Protein AF-A0A2K8ZBT8-F1 (afdb_monomer)

Secondary structure (DSSP, 8-state):
-PPPPTTTHHHHHHHHHHT--EE---HHHHHHHHTTT---EE-HHHHHHTT-

pLDDT: mean 87.44, std 9.77, range [46.62, 96.5]

Organism: NCBI:txid2057025

Sequence (52 aa):
MEKIDPNDIPYLALAIHLDAPLWTGDRQMMDGLKKVGYDHFISTSQLLEYGV

Solvent-accessible surface area (backbone atoms only — not comparable to full-atom values): 3270 Å² total; per-residue (Å²): 131,81,76,74,56,80,82,50,48,64,56,54,51,48,22,62,75,67,75,41,63,39,75,52,85,56,63,68,59,51,58,52,35,43,76,75,73,48,76,64,62,37,41,66,71,59,46,55,74,74,70,111

Structure (mmCIF, N/CA/C/O backbone):
data_AF-A0A2K8ZBT8-F1
#
_entry.id   AF-A0A2K8ZBT8-F1
#
loop_
_atom_site.group_PDB
_atom_site.id
_atom_site.type_symbol
_atom_site.label_atom_id
_atom_site.label_alt_id
_atom_site.label_comp_id
_atom_site.label_asym_id
_atom_site.label_entity_id
_atom_site.label_seq_id
_atom_site.pdbx_PDB_ins_code
_atom_site.Cartn_x
_atom_site.Cartn_y
_atom_site.Cartn_z
_atom_site.occupancy
_atom_site.B_iso_or_equiv
_atom_site.auth_seq_id
_atom_site.auth_comp_id
_atom_site.auth_asym_id
_atom_site.auth_atom_id
_atom_site.pdbx_PDB_model_num
ATOM 1 N N . MET A 1 1 ? 10.252 8.619 -12.571 1.00 46.62 1 MET A N 1
ATOM 2 C CA . MET A 1 1 ? 9.829 7.395 -11.864 1.00 46.62 1 M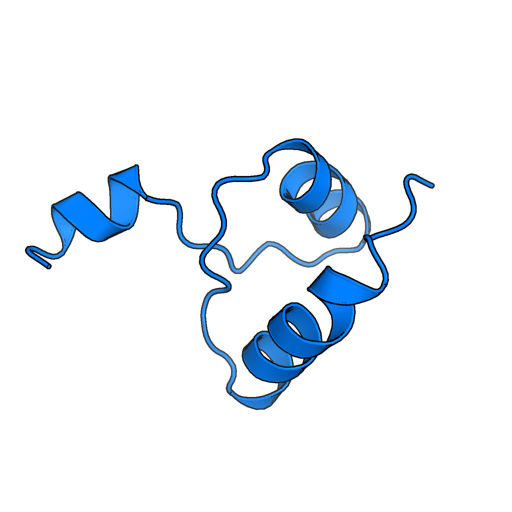ET A CA 1
ATOM 3 C C . MET A 1 1 ? 10.174 7.602 -10.408 1.00 46.62 1 MET A C 1
ATOM 5 O O . MET A 1 1 ? 11.354 7.602 -10.081 1.00 46.62 1 MET A O 1
ATOM 9 N N . GLU A 1 2 ? 9.182 7.896 -9.573 1.00 56.94 2 GLU A N 1
ATOM 10 C CA . GLU A 1 2 ? 9.380 7.819 -8.124 1.00 56.94 2 GLU A CA 1
ATOM 11 C C . GLU A 1 2 ? 9.615 6.346 -7.794 1.00 56.94 2 GLU A C 1
ATOM 13 O O . GLU A 1 2 ? 8.863 5.477 -8.236 1.00 56.94 2 GLU A O 1
ATOM 18 N N . LYS A 1 3 ? 10.745 6.056 -7.152 1.00 68.06 3 LYS A N 1
ATOM 19 C CA . LYS A 1 3 ? 11.069 4.700 -6.718 1.00 68.06 3 LYS A CA 1
ATOM 20 C C . LYS A 1 3 ? 10.197 4.392 -5.507 1.00 68.06 3 LYS A C 1
ATOM 22 O O . LYS A 1 3 ? 10.226 5.157 -4.5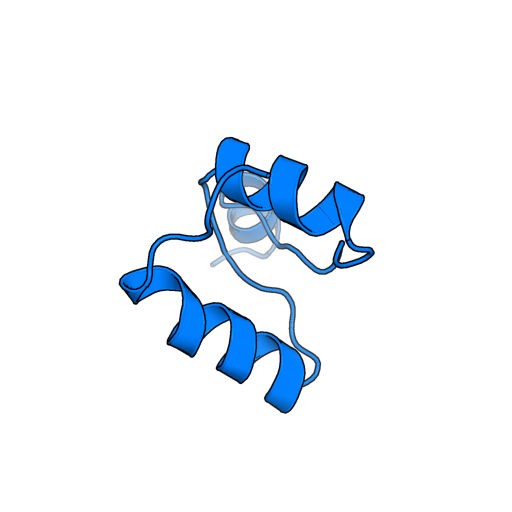51 1.00 68.06 3 LYS A O 1
ATOM 27 N N . ILE A 1 4 ? 9.461 3.286 -5.571 1.00 76.25 4 ILE A N 1
ATOM 28 C CA . ILE A 1 4 ? 8.830 2.662 -4.402 1.00 76.25 4 ILE A CA 1
ATOM 29 C C . ILE A 1 4 ? 9.933 2.431 -3.360 1.00 76.25 4 ILE A C 1
ATOM 31 O O . ILE A 1 4 ? 11.027 1.987 -3.738 1.00 76.25 4 ILE A O 1
ATOM 35 N N . ASP A 1 5 ? 9.682 2.763 -2.090 1.00 83.31 5 ASP A N 1
ATOM 36 C CA . ASP A 1 5 ? 10.649 2.496 -1.025 1.00 83.31 5 ASP A CA 1
ATOM 37 C C . ASP A 1 5 ? 10.940 0.983 -1.005 1.00 83.31 5 ASP A C 1
ATOM 39 O O . ASP A 1 5 ? 10.008 0.177 -1.076 1.00 83.31 5 ASP A O 1
ATOM 43 N N . PRO A 1 6 ? 12.209 0.545 -0.941 1.00 86.81 6 PRO A N 1
ATOM 44 C CA . PRO A 1 6 ? 12.534 -0.874 -0.843 1.00 86.81 6 PRO A CA 1
ATOM 45 C C . PRO A 1 6 ? 11.792 -1.613 0.281 1.00 86.81 6 PRO A C 1
ATOM 47 O O . PRO A 1 6 ? 11.535 -2.809 0.149 1.00 86.81 6 PRO A O 1
ATOM 50 N N . ASN A 1 7 ? 11.430 -0.911 1.356 1.00 88.38 7 ASN A N 1
ATOM 51 C CA . ASN A 1 7 ? 10.659 -1.455 2.467 1.00 88.38 7 ASN A CA 1
ATOM 52 C C . ASN A 1 7 ? 9.181 -1.690 2.121 1.00 88.38 7 ASN A C 1
ATOM 54 O O . ASN A 1 7 ? 8.558 -2.537 2.753 1.00 88.38 7 ASN A O 1
ATOM 58 N N . ASP A 1 8 ? 8.633 -1.009 1.112 1.00 87.69 8 ASP A N 1
ATOM 59 C CA . ASP A 1 8 ? 7.244 -1.175 0.666 1.00 87.69 8 ASP A CA 1
ATOM 60 C C . ASP A 1 8 ? 7.074 -2.364 -0.296 1.00 87.69 8 ASP A C 1
ATOM 62 O O . ASP A 1 8 ? 5.979 -2.918 -0.444 1.00 87.69 8 ASP A O 1
ATOM 66 N N . ILE A 1 9 ? 8.168 -2.802 -0.933 1.00 90.31 9 ILE A N 1
ATOM 67 C CA . ILE A 1 9 ? 8.174 -3.886 -1.928 1.00 90.31 9 ILE A CA 1
ATOM 68 C C . ILE A 1 9 ? 7.558 -5.190 -1.388 1.00 90.31 9 ILE A C 1
ATOM 70 O O . ILE A 1 9 ? 6.727 -5.766 -2.095 1.00 90.31 9 ILE A O 1
ATOM 74 N N . PRO A 1 10 ? 7.897 -5.683 -0.176 1.00 94.31 10 PRO A N 1
ATOM 75 C CA . PRO A 1 10 ? 7.323 -6.926 0.336 1.00 94.31 10 PRO A CA 1
ATOM 76 C C . PRO A 1 10 ? 5.805 -6.851 0.536 1.00 94.31 10 PRO A C 1
ATOM 78 O O . PRO A 1 10 ? 5.114 -7.833 0.274 1.00 94.31 10 PRO A O 1
ATOM 81 N N . TYR A 1 11 ? 5.274 -5.697 0.952 1.00 92.88 11 TYR A N 1
ATOM 82 C CA . TYR A 1 11 ? 3.838 -5.512 1.178 1.00 92.88 11 TYR A CA 1
ATOM 83 C C . TYR A 1 11 ? 3.065 -5.468 -0.139 1.00 92.88 11 TYR A C 1
ATOM 85 O O . TYR A 1 11 ? 2.039 -6.133 -0.273 1.00 92.88 11 TYR A O 1
ATOM 93 N N . LEU A 1 12 ? 3.592 -4.753 -1.137 1.00 92.00 12 LEU A N 1
ATOM 94 C CA . LEU A 1 12 ? 3.026 -4.746 -2.484 1.00 92.00 12 LEU A CA 1
ATOM 95 C C . LEU A 1 12 ? 3.058 -6.147 -3.110 1.00 92.00 12 LEU A C 1
ATOM 97 O O . LEU A 1 12 ? 2.060 -6.601 -3.665 1.00 92.00 12 LEU A O 1
ATOM 101 N N . ALA A 1 13 ? 4.187 -6.853 -2.998 1.00 93.75 13 ALA A N 1
ATOM 102 C CA . ALA A 1 13 ? 4.328 -8.211 -3.516 1.00 93.75 13 ALA A CA 1
ATOM 103 C C . ALA A 1 13 ? 3.348 -9.183 -2.843 1.00 93.75 13 ALA A C 1
ATOM 105 O O . ALA A 1 13 ? 2.744 -10.009 -3.525 1.00 93.75 13 ALA A O 1
ATOM 106 N N . LEU A 1 14 ? 3.156 -9.062 -1.527 1.00 95.75 14 LEU A N 1
ATOM 107 C CA . LEU A 1 14 ? 2.185 -9.858 -0.783 1.00 95.75 14 LEU A CA 1
ATOM 108 C C . LEU A 1 14 ? 0.749 -9.568 -1.234 1.00 95.75 14 LEU A C 1
ATOM 110 O O . LEU A 1 14 ? -0.006 -10.506 -1.468 1.00 95.75 14 LEU A O 1
ATOM 114 N N . ALA A 1 15 ? 0.382 -8.295 -1.400 1.00 95.06 15 ALA A N 1
ATOM 115 C CA . ALA A 1 15 ? -0.948 -7.904 -1.866 1.00 95.06 15 ALA A CA 1
ATOM 116 C C . ALA A 1 15 ? -1.251 -8.466 -3.266 1.00 95.06 15 ALA A C 1
ATOM 118 O O . ALA A 1 15 ? -2.319 -9.031 -3.483 1.00 95.06 1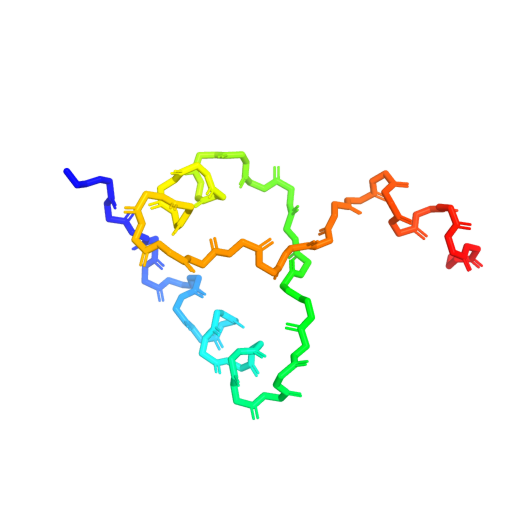5 ALA A O 1
ATOM 119 N N . ILE A 1 16 ? -0.282 -8.396 -4.187 1.00 93.94 16 ILE A N 1
ATOM 120 C CA . ILE A 1 16 ? -0.390 -9.001 -5.524 1.00 93.94 16 ILE A CA 1
ATOM 121 C C . ILE A 1 16 ? -0.504 -10.527 -5.428 1.00 93.94 16 ILE A C 1
ATOM 123 O O . ILE A 1 16 ? -1.337 -11.123 -6.103 1.00 93.94 16 ILE A O 1
ATOM 127 N N . HIS A 1 17 ? 0.320 -11.169 -4.595 1.00 96.50 17 HIS A N 1
ATOM 128 C CA . HIS A 1 17 ? 0.304 -12.623 -4.429 1.00 96.50 17 HIS A CA 1
ATOM 129 C C . HIS A 1 17 ? -1.038 -13.144 -3.900 1.00 96.50 17 HIS A C 1
ATOM 131 O O . HIS A 1 17 ? -1.480 -14.217 -4.304 1.00 96.50 17 HIS A O 1
ATOM 137 N N . LEU A 1 18 ? -1.671 -12.392 -2.999 1.00 96.31 18 LEU A N 1
ATOM 138 C CA . LEU A 1 18 ? -2.948 -12.745 -2.384 1.00 96.31 18 LEU A CA 1
ATOM 139 C C . LEU A 1 18 ? -4.171 -12.272 -3.182 1.00 96.31 18 LEU A C 1
ATOM 141 O O . LEU A 1 18 ? -5.287 -12.574 -2.768 1.00 96.31 18 LEU A O 1
ATOM 145 N N . ASP A 1 19 ? -3.976 -11.524 -4.273 1.00 94.25 19 ASP A N 1
ATOM 146 C CA . ASP A 1 19 ? -5.041 -10.804 -4.985 1.00 94.25 19 ASP A CA 1
ATOM 147 C C . ASP A 1 19 ? -5.910 -9.947 -4.037 1.00 94.25 19 ASP A C 1
ATOM 149 O O . ASP A 1 19 ? -7.139 -9.920 -4.096 1.00 94.25 19 ASP A O 1
ATOM 153 N N . ALA A 1 20 ? -5.250 -9.265 -3.096 1.00 94.06 20 ALA A N 1
ATOM 154 C CA . ALA A 1 20 ? -5.886 -8.490 -2.035 1.00 94.06 20 ALA A CA 1
ATOM 155 C C . ALA A 1 20 ? -5.594 -6.984 -2.178 1.00 94.06 20 ALA A C 1
ATOM 157 O O . ALA A 1 20 ? -4.544 -6.612 -2.715 1.00 94.06 20 ALA A O 1
ATOM 158 N N . PRO A 1 21 ? -6.477 -6.098 -1.671 1.00 93.69 21 PRO A N 1
ATOM 159 C CA . PRO A 1 21 ? -6.204 -4.667 -1.643 1.00 93.69 21 PRO A CA 1
ATOM 160 C C . PRO A 1 21 ? -4.986 -4.359 -0.766 1.00 93.69 21 PRO A C 1
ATOM 162 O O . PRO A 1 21 ? -4.915 -4.797 0.385 1.00 93.69 21 PRO A O 1
ATOM 165 N N . LEU A 1 22 ? -4.051 -3.553 -1.269 1.00 94.69 22 LEU A N 1
ATOM 166 C CA . LEU A 1 22 ? -2.965 -3.031 -0.446 1.00 94.69 22 LEU A CA 1
ATOM 167 C C . LEU A 1 22 ? -3.491 -1.897 0.434 1.00 94.69 22 LEU A C 1
ATOM 169 O O . LEU A 1 22 ? -3.893 -0.841 -0.062 1.00 94.69 22 LEU A O 1
ATOM 173 N N . TRP A 1 23 ? -3.465 -2.098 1.749 1.00 93.69 23 TRP A N 1
ATOM 174 C CA . TRP A 1 23 ? -3.748 -1.019 2.685 1.00 93.69 23 TRP A CA 1
ATOM 175 C C . TRP A 1 23 ? -2.556 -0.076 2.794 1.00 93.69 23 TRP A C 1
ATOM 177 O O . TRP A 1 23 ? -1.470 -0.481 3.203 1.00 93.69 23 TRP A O 1
ATOM 187 N N . THR A 1 24 ? -2.763 1.195 2.455 1.00 90.12 24 THR A N 1
ATOM 188 C CA . THR A 1 24 ? -1.759 2.239 2.669 1.00 90.12 24 THR A CA 1
ATOM 189 C C . THR A 1 24 ? -2.396 3.619 2.832 1.00 90.12 24 THR A C 1
ATOM 191 O O . THR A 1 24 ? -3.462 3.913 2.288 1.00 90.12 24 THR A O 1
ATOM 194 N N . GLY A 1 25 ? -1.735 4.482 3.605 1.00 88.00 25 GLY A N 1
ATOM 195 C CA . GLY A 1 25 ? -2.027 5.916 3.679 1.00 88.00 25 GLY A CA 1
ATOM 196 C C . GLY 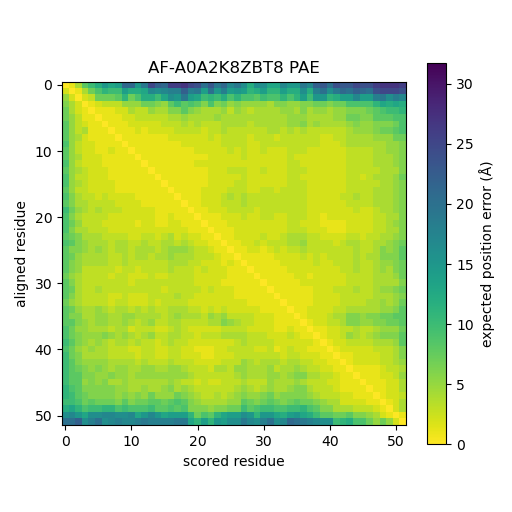A 1 25 ? -1.111 6.772 2.796 1.00 88.00 25 GLY A C 1
ATOM 197 O O . GLY A 1 25 ? -1.299 7.989 2.725 1.00 88.00 25 GLY A O 1
ATOM 198 N N . ASP A 1 26 ? -0.121 6.162 2.138 1.00 87.62 26 ASP A N 1
ATOM 199 C CA . ASP A 1 26 ? 0.867 6.867 1.327 1.00 87.62 26 ASP A CA 1
ATOM 200 C C . ASP A 1 26 ? 0.303 7.209 -0.059 1.00 87.62 26 ASP A C 1
ATOM 202 O O . ASP A 1 26 ? 0.235 6.386 -0.975 1.00 87.62 26 ASP A O 1
ATOM 206 N N . ARG A 1 27 ? -0.095 8.473 -0.218 1.00 87.44 27 ARG A N 1
ATOM 207 C CA . ARG A 1 27 ? -0.622 8.998 -1.482 1.00 87.44 27 ARG A CA 1
ATOM 208 C C . ARG A 1 27 ? 0.412 9.029 -2.602 1.00 87.44 27 ARG A C 1
ATOM 210 O O . ARG A 1 27 ? 0.044 8.775 -3.744 1.00 87.44 27 ARG A O 1
ATOM 217 N N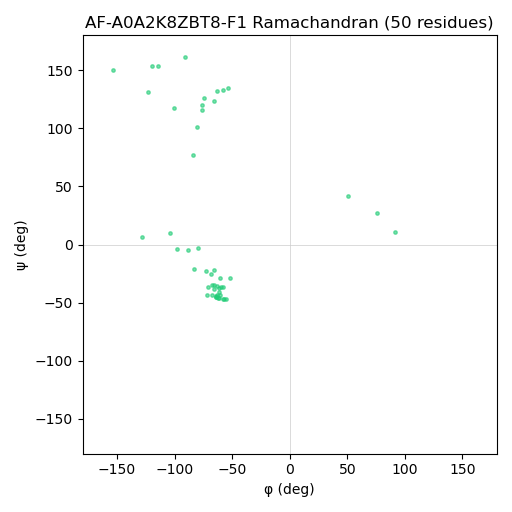 . GLN A 1 28 ? 1.677 9.298 -2.293 1.00 88.12 28 GLN A N 1
ATOM 218 C CA . GLN A 1 28 ? 2.727 9.370 -3.305 1.00 88.12 28 GLN A CA 1
ATOM 219 C C . GLN A 1 28 ? 2.982 7.983 -3.903 1.00 88.12 28 GLN A C 1
ATOM 221 O O . GLN A 1 28 ? 3.030 7.836 -5.126 1.00 88.12 28 GLN A O 1
ATOM 226 N N . MET A 1 29 ? 3.042 6.950 -3.057 1.00 88.44 29 MET A N 1
ATOM 227 C CA . MET A 1 29 ? 3.182 5.568 -3.514 1.00 88.44 29 MET A CA 1
ATOM 228 C C . MET A 1 29 ? 1.983 5.132 -4.363 1.00 88.44 29 MET A C 1
ATOM 230 O O . MET A 1 29 ? 2.172 4.581 -5.449 1.00 88.44 29 MET A O 1
ATOM 234 N N . MET A 1 30 ? 0.756 5.416 -3.911 1.00 89.38 30 MET A N 1
ATOM 235 C CA . MET A 1 30 ? -0.457 5.098 -4.673 1.00 89.38 30 MET A CA 1
ATOM 236 C C . MET A 1 30 ? -0.455 5.758 -6.056 1.00 89.38 30 MET A C 1
ATOM 238 O O . MET A 1 30 ? -0.736 5.097 -7.054 1.00 89.38 30 MET A O 1
ATOM 242 N N . ASP A 1 31 ? -0.118 7.045 -6.143 1.00 89.56 31 ASP A N 1
ATOM 243 C CA . ASP A 1 31 ? -0.104 7.775 -7.413 1.00 89.56 31 ASP A CA 1
ATOM 244 C C . ASP A 1 31 ? 1.001 7.273 -8.354 1.00 89.56 31 ASP A C 1
ATOM 246 O O . ASP A 1 31 ? 0.809 7.216 -9.573 1.00 89.56 31 ASP A O 1
ATOM 250 N N . GLY A 1 32 ? 2.153 6.874 -7.807 1.00 89.38 32 GLY A N 1
ATOM 251 C CA . GLY A 1 32 ? 3.226 6.222 -8.557 1.00 89.38 32 GLY A CA 1
ATOM 252 C C . GLY A 1 32 ? 2.806 4.862 -9.121 1.00 89.38 32 GLY A C 1
ATOM 253 O O . GLY A 1 32 ? 3.044 4.578 -10.296 1.00 89.38 32 GLY A O 1
ATOM 254 N N . LEU A 1 33 ? 2.132 4.049 -8.310 1.00 89.75 33 LEU A N 1
ATOM 255 C CA . LEU A 1 33 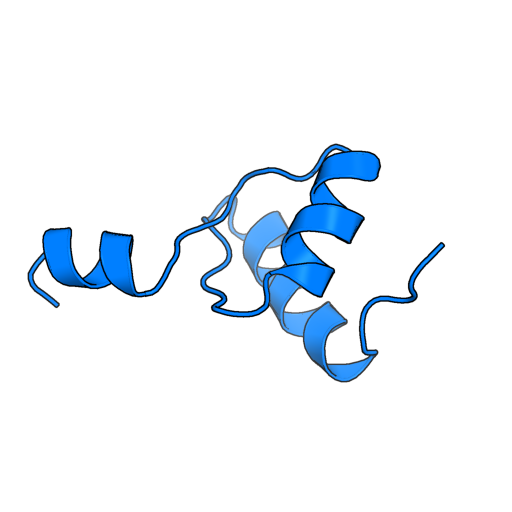? 1.666 2.712 -8.673 1.00 89.75 33 LEU A CA 1
ATOM 256 C C . LEU A 1 33 ? 0.503 2.726 -9.677 1.00 89.75 33 LEU A C 1
ATOM 258 O O . LEU A 1 33 ? 0.496 1.936 -10.623 1.00 89.75 33 LEU A O 1
ATOM 262 N N . LYS A 1 34 ? -0.414 3.693 -9.567 1.00 90.50 34 LYS A N 1
ATOM 263 C CA . LYS A 1 34 ? -1.485 3.894 -10.557 1.00 90.50 34 LYS A CA 1
ATOM 264 C C . LYS A 1 34 ? -0.936 4.170 -11.954 1.00 90.50 34 LYS A C 1
ATOM 266 O O . LYS A 1 34 ? -1.484 3.682 -12.938 1.00 90.50 34 LYS A O 1
ATOM 271 N N . LYS A 1 35 ? 0.183 4.897 -12.064 1.00 90.12 35 LYS A N 1
ATOM 272 C CA . LYS A 1 35 ? 0.848 5.170 -13.355 1.00 90.12 35 LYS A CA 1
ATOM 273 C C . LYS A 1 35 ? 1.419 3.914 -14.019 1.00 90.12 35 LYS A C 1
ATOM 275 O O . LYS A 1 35 ? 1.637 3.934 -15.226 1.00 90.12 35 LYS A O 1
ATOM 280 N N . VAL A 1 36 ? 1.671 2.851 -13.254 1.00 87.94 36 VAL A N 1
ATOM 281 C CA . VAL A 1 36 ? 2.141 1.552 -13.767 1.00 87.94 36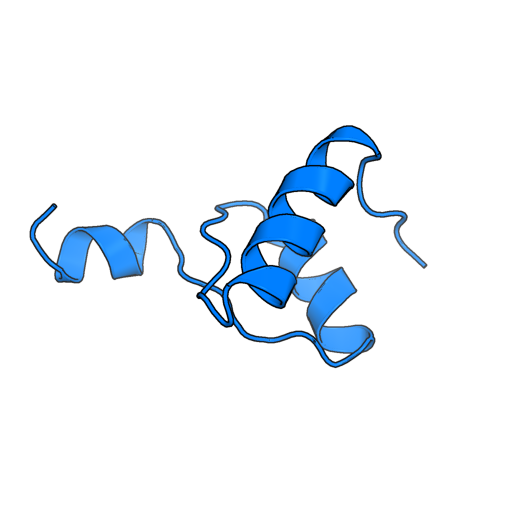 VAL A CA 1
ATOM 282 C C . VAL A 1 36 ? 1.033 0.491 -13.800 1.00 87.94 36 VAL A C 1
ATOM 284 O O . VAL A 1 36 ? 1.319 -0.669 -14.079 1.00 87.94 36 VAL A O 1
ATOM 287 N N . GLY A 1 37 ? -0.225 0.889 -13.570 1.00 89.06 37 GLY A N 1
ATOM 288 C CA . GLY A 1 37 ? -1.404 0.035 -13.731 1.00 89.06 37 GLY A CA 1
ATOM 289 C C . GLY A 1 37 ? -1.844 -0.730 -12.483 1.00 89.06 37 GLY A C 1
ATOM 290 O O . GLY A 1 37 ? -2.687 -1.610 -12.604 1.00 89.06 37 GLY A O 1
ATOM 291 N N . TYR A 1 38 ? -1.302 -0.419 -11.303 1.00 89.81 38 TYR A N 1
ATOM 292 C CA . TYR A 1 38 ? -1.779 -0.989 -10.042 1.00 89.81 38 TYR A CA 1
ATOM 293 C C . TYR A 1 38 ? -2.688 0.014 -9.325 1.00 89.81 38 TYR A C 1
ATOM 295 O O . TYR A 1 38 ? -2.249 1.104 -8.959 1.00 89.81 38 TYR A O 1
ATOM 303 N N . ASP A 1 39 ? -3.956 -0.344 -9.133 1.00 91.75 39 ASP A N 1
ATOM 304 C CA . ASP A 1 39 ? -4.995 0.502 -8.532 1.00 91.75 39 ASP A CA 1
ATOM 305 C C . ASP A 1 39 ? -5.756 -0.176 -7.377 1.00 91.75 39 ASP A C 1
ATOM 307 O O . ASP A 1 39 ? -6.680 0.415 -6.813 1.00 91.75 39 ASP A O 1
ATOM 311 N N . HIS A 1 40 ? -5.324 -1.372 -6.968 1.00 93.56 40 HIS A N 1
ATOM 312 C CA . HIS A 1 40 ? -5.976 -2.165 -5.930 1.00 93.56 40 HIS A CA 1
ATOM 313 C C . HIS A 1 40 ? -5.523 -1.746 -4.521 1.00 93.56 40 HIS A C 1
ATOM 315 O O . HIS A 1 40 ? -4.700 -2.400 -3.881 1.00 93.56 40 HIS A O 1
ATOM 321 N N . PHE A 1 41 ? -6.063 -0.627 -4.036 1.00 93.25 41 PHE A N 1
ATOM 322 C CA . PHE A 1 41 ? -5.745 -0.069 -2.719 1.00 93.25 41 PHE A CA 1
ATOM 323 C C . PHE A 1 41 ? -6.966 0.034 -1.815 1.00 93.25 41 PHE A C 1
ATOM 325 O O . PHE A 1 41 ? -8.084 0.251 -2.280 1.00 93.25 41 PHE A O 1
ATOM 332 N N . ILE A 1 42 ? -6.718 -0.002 -0.509 1.00 92.81 42 ILE A N 1
ATOM 333 C CA . ILE A 1 42 ? -7.673 0.422 0.511 1.00 92.81 42 ILE A CA 1
ATOM 334 C C . ILE A 1 42 ? -7.029 1.511 1.374 1.00 92.81 42 ILE A C 1
ATOM 336 O O . ILE A 1 42 ? -5.890 1.385 1.817 1.00 92.81 42 ILE A O 1
ATOM 340 N N . SER A 1 43 ? -7.734 2.617 1.588 1.00 89.38 43 SER A N 1
ATOM 341 C CA . SER A 1 43 ? -7.285 3.697 2.471 1.00 89.38 43 SER A CA 1
ATOM 342 C C . SER A 1 43 ? -7.780 3.486 3.900 1.00 89.38 43 SER A C 1
ATOM 344 O O . SER A 1 43 ? -8.758 2.781 4.141 1.00 89.38 43 SER A O 1
ATOM 346 N N . THR A 1 44 ? -7.152 4.155 4.868 1.00 88.44 44 THR A N 1
ATOM 347 C CA . THR A 1 44 ? -7.599 4.115 6.270 1.00 88.44 44 THR A CA 1
ATOM 348 C C . THR A 1 44 ? -9.044 4.593 6.438 1.00 88.44 44 THR A C 1
ATOM 350 O O . THR A 1 44 ? -9.782 4.027 7.235 1.00 88.44 44 THR A O 1
ATOM 353 N N . SER A 1 45 ? -9.479 5.596 5.668 1.00 86.94 45 SER A N 1
ATOM 354 C CA . SER A 1 45 ? -10.873 6.057 5.695 1.00 86.94 45 SER A CA 1
ATOM 355 C C . SER A 1 45 ? -11.839 4.965 5.237 1.00 86.94 45 SER A C 1
ATOM 357 O O . SER A 1 45 ? -12.841 4.741 5.902 1.00 86.94 45 SER A O 1
ATOM 359 N N . GLN A 1 46 ? -11.497 4.242 4.165 1.00 87.38 46 GLN A N 1
ATOM 360 C CA . GLN A 1 46 ? -12.299 3.111 3.694 1.00 87.38 46 GLN A CA 1
ATOM 361 C C . GLN A 1 46 ? -12.308 1.966 4.709 1.00 87.38 46 GLN A C 1
ATOM 363 O O . GLN A 1 46 ? -13.351 1.367 4.923 1.00 87.38 46 GLN A O 1
ATOM 368 N N . LEU A 1 47 ? -11.185 1.683 5.382 1.00 88.12 47 LEU A N 1
ATOM 369 C CA . LEU A 1 47 ? -11.150 0.689 6.462 1.00 88.12 47 LEU A CA 1
ATOM 370 C C . LEU A 1 47 ? -12.148 1.011 7.572 1.00 88.12 47 LEU A C 1
ATOM 372 O O . LEU A 1 47 ? -12.914 0.138 7.957 1.00 88.12 47 LEU A O 1
ATOM 376 N N . LEU A 1 48 ? -12.195 2.259 8.036 1.00 88.44 48 LEU A N 1
ATOM 377 C CA . LEU A 1 48 ? -13.126 2.668 9.093 1.00 88.44 48 LEU A CA 1
ATOM 378 C C . LEU A 1 48 ? -14.602 2.473 8.701 1.00 88.44 48 LEU A C 1
ATOM 380 O O . LEU A 1 48 ? -15.432 2.212 9.568 1.00 88.44 48 LEU A O 1
ATOM 384 N N . GLU A 1 49 ? -14.939 2.541 7.409 1.00 89.19 49 GLU A N 1
ATOM 385 C CA . GLU A 1 49 ? -16.291 2.239 6.914 1.00 89.19 49 GLU A CA 1
ATOM 386 C C . GLU A 1 49 ? -16.654 0.749 7.039 1.00 89.19 49 GLU A C 1
ATOM 388 O O . GLU A 1 49 ? -17.832 0.420 7.179 1.00 89.19 49 GLU A O 1
ATOM 393 N N . TYR A 1 50 ? -15.668 -0.157 7.055 1.00 82.44 50 TYR A N 1
ATOM 394 C CA . TYR A 1 50 ? -15.887 -1.596 7.251 1.00 82.44 50 TYR A CA 1
ATOM 395 C C . TYR A 1 50 ? -16.106 -1.998 8.720 1.00 82.44 50 TYR A C 1
ATOM 397 O O . TYR A 1 5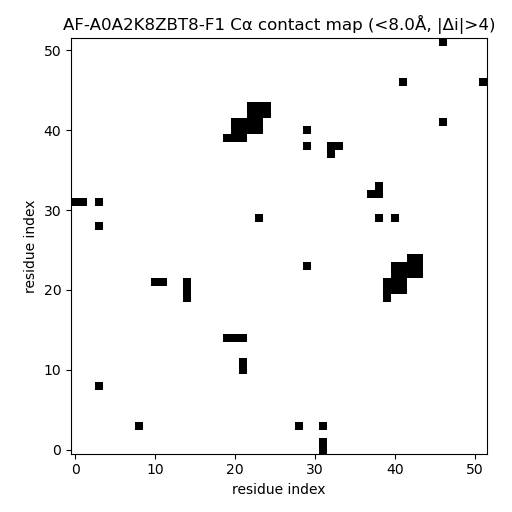0 ? -16.384 -3.167 8.988 1.00 82.44 50 TYR A O 1
ATOM 405 N N . GLY A 1 51 ? -16.029 -1.056 9.667 1.00 75.19 51 GLY A N 1
ATOM 406 C CA . GLY A 1 51 ? -16.308 -1.311 11.085 1.00 75.19 51 GLY A CA 1
ATOM 407 C C . GLY A 1 51 ? -15.202 -2.062 11.832 1.00 75.19 51 GLY A C 1
ATOM 408 O O . GLY A 1 51 ? -15.507 -2.771 12.793 1.00 75.19 51 GLY A O 1
ATOM 409 N N . VAL A 1 52 ? -13.950 -1.931 11.374 1.00 59.28 52 VAL A N 1
ATOM 410 C CA . VAL A 1 52 ? -12.746 -2.403 12.091 1.00 59.28 52 VAL A CA 1
ATOM 411 C C . VAL A 1 52 ? -12.405 -1.510 13.278 1.00 59.28 52 VAL A C 1
ATOM 413 O O . VAL A 1 52 ? -12.629 -0.281 13.179 1.00 59.28 52 VAL A O 1
#

Mean predicted aligned error: 4.37 Å

Foldseek 3Di:
DPDDPPVCVVQVVVCVVVVAAREDPDPVVQVVVVVVPDNRHDYPVNVVVVVD

Radi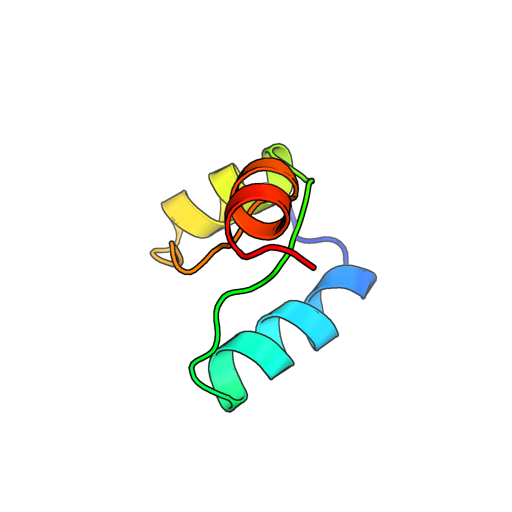us of gyration: 11.21 Å; Cα contacts (8 Å, |Δi|>4): 35; chains: 1; bounding box: 29×22×26 Å

InterPro domains:
  IPR002716 PIN domain [PF10130] (1-35)
  IPR029060 PIN-like domain superfamily [SSF88723] (3-37)